Protein AF-A0A7Y0CT48-F1 (afdb_monomer_lite)

Foldseek 3Di:
DDDDDDDDDDDDDDDDDDPPDPCDPPPVVVVVVVVVVVVVVVVVVVVVVVVVVVVVVVVVVVPVWDCPADDDPPDPPVVRVCVTVVVVSVVLVVQVDDDPVQWDADDADPVRRDRIDGAFVCVVPVVQLVVQPPDCNNVGDGDDGRPD

pLDDT: mean 83.03, std 17.98, range [36.12, 98.0]

Structure (mmCIF, N/CA/C/O backbone):
data_AF-A0A7Y0CT48-F1
#
_entry.id   AF-A0A7Y0CT48-F1
#
loop_
_atom_site.group_PDB
_atom_site.id
_atom_site.type_symbol
_atom_site.label_atom_id
_atom_site.label_alt_id
_atom_site.label_comp_id
_atom_site.label_asym_id
_atom_site.label_entity_id
_atom_site.label_seq_id
_atom_site.pdbx_PDB_ins_code
_atom_site.Cartn_x
_atom_site.Cartn_y
_atom_site.Cartn_z
_atom_site.occupancy
_atom_site.B_iso_or_equiv
_atom_site.auth_seq_id
_atom_site.auth_comp_id
_atom_site.auth_asym_id
_atom_site.auth_atom_id
_atom_site.pdbx_PDB_model_num
ATOM 1 N N . MET A 1 1 ? 75.515 32.858 -112.759 1.00 38.34 1 MET A N 1
ATOM 2 C CA . MET A 1 1 ? 76.498 33.934 -112.553 1.00 38.34 1 MET A CA 1
ATOM 3 C C . MET A 1 1 ? 75.734 35.077 -111.913 1.00 38.34 1 MET A C 1
ATOM 5 O O . MET A 1 1 ? 74.844 35.578 -112.584 1.00 38.34 1 MET A O 1
ATOM 9 N N . SER A 1 2 ? 76.053 35.389 -110.652 1.00 43.19 2 SER A N 1
ATOM 10 C CA . SER A 1 2 ? 75.689 36.622 -109.927 1.00 43.19 2 SER A CA 1
ATOM 11 C C . SER A 1 2 ? 74.205 36.850 -109.581 1.00 43.19 2 SER A C 1
ATOM 13 O O . SER A 1 2 ? 73.342 36.655 -110.420 1.00 43.19 2 SER A O 1
ATOM 15 N N . ASP A 1 3 ? 73.787 37.275 -108.390 1.00 45.34 3 ASP A N 1
ATOM 16 C CA . ASP A 1 3 ? 74.464 37.582 -107.128 1.00 45.34 3 ASP A CA 1
ATOM 17 C C . ASP A 1 3 ? 73.428 37.552 -105.987 1.00 45.34 3 ASP A C 1
ATOM 19 O O . ASP A 1 3 ? 72.216 37.586 -106.202 1.00 45.34 3 ASP A O 1
ATOM 23 N N . ASN A 1 4 ? 73.959 37.439 -104.777 1.00 39.16 4 ASN A N 1
ATOM 24 C CA . ASN A 1 4 ? 73.312 37.262 -103.486 1.00 39.16 4 ASN A CA 1
ATOM 25 C C . ASN A 1 4 ? 73.139 38.616 -102.751 1.00 39.16 4 ASN A C 1
ATOM 27 O O . ASN A 1 4 ? 74.060 39.427 -102.816 1.00 39.16 4 ASN A O 1
ATOM 31 N N . GLU A 1 5 ? 72.053 38.756 -101.965 1.00 44.53 5 GLU A N 1
ATOM 32 C CA . GLU A 1 5 ? 71.863 39.663 -100.793 1.00 44.53 5 GLU A CA 1
ATOM 33 C C . GLU A 1 5 ? 71.829 41.206 -101.034 1.00 44.53 5 GLU A C 1
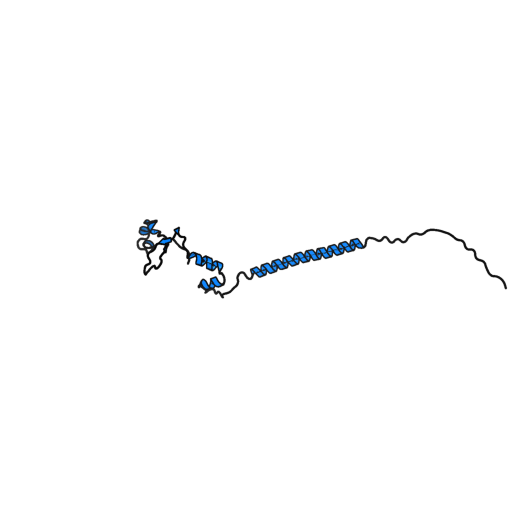ATOM 35 O O . GLU A 1 5 ? 72.249 41.655 -102.098 1.00 44.53 5 GLU A O 1
ATOM 40 N N . PRO A 1 6 ? 71.341 42.064 -100.090 1.00 50.94 6 PRO A N 1
ATOM 41 C CA . PRO A 1 6 ? 71.084 41.816 -98.662 1.00 50.94 6 PRO A CA 1
ATOM 42 C C . PRO A 1 6 ? 69.748 42.328 -98.080 1.00 50.94 6 PRO A C 1
ATOM 44 O O . PRO A 1 6 ? 69.001 43.105 -98.675 1.00 50.94 6 PRO A O 1
ATOM 47 N N . GLY A 1 7 ? 69.480 41.886 -96.847 1.00 36.12 7 GLY A N 1
ATOM 48 C CA . GLY A 1 7 ? 68.327 42.270 -96.039 1.00 36.12 7 GLY A CA 1
ATOM 49 C C . GLY A 1 7 ? 68.285 43.727 -95.562 1.00 36.12 7 GLY A C 1
ATOM 50 O O . GLY A 1 7 ? 69.221 44.512 -95.692 1.00 36.12 7 GLY A O 1
ATOM 51 N N . THR A 1 8 ? 67.165 44.087 -94.938 1.00 49.00 8 THR A N 1
ATOM 52 C CA . THR A 1 8 ? 67.057 45.271 -94.079 1.00 49.00 8 THR A CA 1
ATOM 53 C C . THR A 1 8 ? 66.105 44.953 -92.932 1.00 49.00 8 THR A C 1
ATOM 55 O O . THR A 1 8 ? 64.920 44.687 -93.120 1.00 49.00 8 THR A O 1
ATOM 58 N N . GLN A 1 9 ? 66.685 44.943 -91.737 1.00 41.12 9 GLN A N 1
ATOM 59 C CA . GLN A 1 9 ? 66.013 44.889 -90.449 1.00 41.12 9 GLN A CA 1
ATOM 60 C C . GLN A 1 9 ? 65.407 46.263 -90.139 1.00 41.12 9 GLN A C 1
ATOM 62 O O . GLN A 1 9 ? 66.033 47.289 -90.399 1.00 41.12 9 GLN A O 1
ATOM 67 N N . GLY A 1 10 ? 64.221 46.281 -89.535 1.00 40.56 10 GLY A N 1
ATOM 68 C CA . GLY A 1 10 ? 63.601 47.477 -88.969 1.00 40.56 10 GLY A CA 1
ATOM 69 C C . GLY A 1 10 ? 62.969 47.133 -87.626 1.00 40.56 10 GLY A C 1
ATOM 70 O O . GLY A 1 10 ? 61.956 46.442 -87.569 1.00 40.56 10 GLY A O 1
ATOM 71 N N . SER A 1 11 ? 63.621 47.570 -86.553 1.00 38.47 11 SER A N 1
ATOM 72 C CA . SER A 1 11 ? 63.288 47.292 -85.156 1.00 38.47 11 SER A CA 1
ATOM 73 C C . SER A 1 11 ? 62.235 48.240 -84.555 1.00 38.47 11 SER A C 1
ATOM 75 O O . SER A 1 11 ? 62.181 49.417 -84.905 1.00 38.47 11 SER A O 1
ATOM 77 N N . THR A 1 12 ? 61.587 47.737 -83.485 1.00 47.00 12 THR A N 1
ATOM 78 C CA . THR A 1 12 ? 61.076 48.421 -82.257 1.00 47.00 12 THR A CA 1
ATOM 79 C C . THR A 1 12 ? 59.783 49.266 -82.285 1.00 47.00 12 THR A C 1
ATOM 81 O O . THR A 1 12 ? 59.468 49.872 -83.299 1.00 47.00 12 THR A O 1
ATOM 84 N N . PRO A 1 13 ? 59.111 49.481 -81.123 1.00 50.84 13 PRO A N 1
ATOM 85 C CA . PRO A 1 13 ? 58.676 48.529 -80.076 1.00 50.84 13 PRO A CA 1
ATOM 86 C C . PRO A 1 13 ? 57.194 48.756 -79.658 1.00 50.84 13 PRO A C 1
ATOM 88 O O . PRO A 1 13 ? 56.615 49.794 -79.960 1.00 50.84 13 PRO A O 1
ATOM 91 N N . GLY A 1 14 ? 56.573 47.854 -78.880 1.00 40.84 14 GLY A N 1
ATOM 92 C CA . GLY A 1 14 ? 55.296 48.208 -78.232 1.00 40.84 14 GLY A CA 1
ATOM 93 C C . GLY A 1 14 ? 54.482 47.091 -77.576 1.00 40.84 14 GLY A C 1
ATOM 94 O O . GLY A 1 14 ? 53.627 46.493 -78.211 1.00 40.84 14 GLY A O 1
ATOM 95 N N . SER A 1 15 ? 54.687 46.932 -76.267 1.00 49.34 15 SER A N 1
ATOM 96 C CA . SER A 1 15 ? 53.611 46.850 -75.261 1.00 49.34 15 SER A CA 1
ATOM 97 C C . SER A 1 15 ? 52.698 45.611 -75.209 1.00 49.34 15 SER A C 1
ATOM 99 O O . SER A 1 15 ? 51.601 45.562 -75.753 1.00 49.34 15 SER A O 1
ATOM 101 N N . THR A 1 16 ? 53.141 44.651 -74.397 1.00 48.59 16 THR A N 1
ATOM 102 C CA . THR A 1 16 ? 52.386 43.996 -73.309 1.00 48.59 16 THR A CA 1
ATOM 103 C C . THR A 1 16 ? 50.951 44.477 -73.023 1.00 48.59 16 THR A C 1
ATOM 105 O O . THR A 1 16 ? 50.765 45.579 -72.522 1.00 48.59 16 THR A O 1
ATOM 108 N N . HIS A 1 17 ? 49.975 43.569 -73.133 1.00 54.12 17 HIS A N 1
ATOM 109 C CA . HIS A 1 17 ? 48.831 43.384 -72.212 1.00 54.12 17 HIS A CA 1
ATOM 110 C C . HIS A 1 17 ? 48.278 41.969 -72.487 1.00 54.12 17 HIS A C 1
ATOM 112 O O . HIS A 1 17 ? 47.769 41.687 -73.561 1.00 54.12 17 HIS A O 1
ATOM 118 N N . GLY A 1 18 ? 48.516 40.966 -71.645 1.00 47.25 18 GLY A N 1
ATOM 119 C CA . GLY A 1 18 ? 47.944 40.902 -70.304 1.00 47.25 18 GLY A CA 1
ATOM 120 C C . GLY A 1 18 ? 46.603 40.164 -70.358 1.00 47.25 18 GLY A C 1
ATOM 121 O O . GLY A 1 18 ? 45.570 40.737 -70.036 1.00 47.25 18 GLY A O 1
ATOM 122 N N . ALA A 1 19 ? 46.604 38.903 -70.803 1.00 54.66 19 ALA A N 1
ATOM 123 C CA . ALA A 1 19 ? 45.463 38.005 -70.653 1.00 54.66 19 ALA A CA 1
ATOM 124 C C . ALA A 1 19 ? 45.347 37.580 -69.178 1.00 54.66 19 ALA A C 1
ATOM 126 O O . ALA A 1 19 ? 45.645 36.443 -68.820 1.00 54.66 19 ALA A O 1
ATOM 127 N N . GLU A 1 20 ? 44.952 38.503 -68.300 1.00 53.03 20 GLU A N 1
ATOM 128 C CA . GLU A 1 20 ? 44.609 38.167 -66.922 1.00 53.03 20 GLU A CA 1
ATOM 129 C C . GLU A 1 20 ? 43.137 37.762 -66.870 1.00 53.03 20 GLU A C 1
ATOM 131 O O . GLU A 1 20 ? 42.208 38.567 -66.772 1.00 53.03 20 GLU A O 1
ATOM 136 N N . ALA A 1 21 ? 42.930 36.453 -66.998 1.00 54.28 21 ALA A N 1
ATOM 137 C CA . ALA A 1 21 ? 41.679 35.799 -66.685 1.00 54.28 21 ALA A CA 1
ATOM 138 C C . ALA A 1 21 ? 41.210 36.261 -65.302 1.00 54.28 21 ALA A C 1
ATOM 140 O O . ALA A 1 21 ? 41.873 36.030 -64.291 1.00 54.28 21 ALA A O 1
ATOM 141 N N . THR A 1 22 ? 40.043 36.900 -65.257 1.00 53.97 22 THR A N 1
ATOM 142 C CA . THR A 1 22 ? 39.373 37.246 -64.006 1.00 53.97 22 THR A CA 1
ATOM 143 C C . THR A 1 22 ? 39.160 35.968 -63.191 1.00 53.97 22 THR A C 1
ATOM 145 O O . THR A 1 22 ? 38.239 35.185 -63.436 1.00 53.97 22 THR A O 1
ATOM 148 N N . LEU A 1 23 ? 40.029 35.722 -62.205 1.00 53.28 23 LEU A N 1
ATOM 149 C CA . LEU A 1 23 ? 39.873 34.638 -61.241 1.00 53.28 23 LEU A CA 1
ATOM 150 C C . LEU A 1 23 ? 38.682 34.971 -60.337 1.00 53.28 23 LEU A C 1
ATOM 152 O O . LEU A 1 23 ? 38.818 35.431 -59.204 1.00 53.28 23 LEU A O 1
ATOM 156 N N . ARG A 1 24 ? 37.468 34.728 -60.844 1.00 60.91 24 ARG A N 1
ATOM 157 C CA . ARG A 1 24 ? 36.253 34.692 -60.029 1.00 60.91 24 ARG A CA 1
ATOM 158 C C . ARG A 1 24 ? 36.492 33.722 -58.865 1.00 60.91 24 ARG A C 1
ATOM 160 O O . ARG A 1 24 ? 37.003 32.620 -59.079 1.00 60.91 24 ARG A O 1
ATOM 167 N N . PRO A 1 25 ? 36.097 34.071 -57.629 1.00 51.47 25 PRO A N 1
ATOM 168 C CA . PRO A 1 25 ? 36.483 33.326 -56.440 1.00 51.47 25 PRO A CA 1
ATOM 169 C C . PRO A 1 25 ? 35.745 31.981 -56.374 1.00 51.47 25 PRO A C 1
ATOM 171 O O . PRO A 1 25 ? 34.711 31.835 -55.719 1.00 51.47 25 PRO A O 1
ATOM 174 N N . ARG A 1 26 ? 36.318 30.947 -57.000 1.00 57.81 26 ARG A N 1
ATOM 175 C CA . ARG A 1 26 ? 35.876 29.539 -56.938 1.00 57.81 26 ARG A CA 1
ATOM 176 C C . ARG A 1 26 ? 35.825 29.002 -55.494 1.00 57.81 26 ARG A C 1
ATOM 178 O O . ARG A 1 26 ? 35.141 28.020 -55.217 1.00 57.81 26 ARG A O 1
ATOM 185 N N . ARG A 1 27 ? 36.499 29.681 -54.556 1.00 60.16 27 ARG A N 1
ATOM 186 C CA . ARG A 1 27 ? 36.573 29.352 -53.124 1.00 60.16 27 ARG A CA 1
ATOM 187 C C . ARG A 1 27 ? 35.266 29.619 -52.356 1.00 60.16 27 ARG A C 1
ATOM 189 O O . ARG A 1 27 ? 34.937 28.839 -51.471 1.00 60.16 27 ARG A O 1
ATOM 196 N N . ARG A 1 28 ? 34.479 30.646 -52.724 1.00 61.91 28 ARG A N 1
ATOM 197 C CA . ARG A 1 28 ? 33.226 30.995 -52.01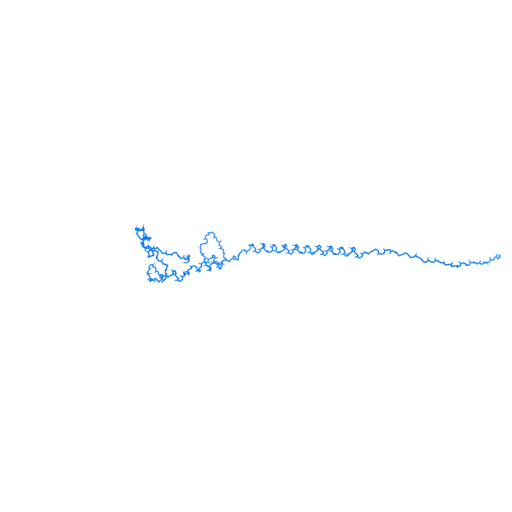2 1.00 61.91 28 ARG A CA 1
ATOM 198 C C . ARG A 1 28 ? 32.098 29.985 -52.252 1.00 61.91 28 ARG A C 1
ATOM 200 O O . ARG A 1 28 ? 31.414 29.602 -51.311 1.00 61.91 28 ARG A O 1
ATOM 207 N N . ARG A 1 29 ? 31.951 29.485 -53.486 1.00 65.44 29 ARG A N 1
ATOM 208 C CA . ARG A 1 29 ? 30.951 28.448 -53.819 1.00 65.44 29 ARG A CA 1
ATOM 209 C C . ARG A 1 29 ? 31.260 27.107 -53.149 1.00 65.44 29 ARG A C 1
ATOM 211 O O . ARG A 1 29 ? 30.349 26.447 -52.674 1.00 65.44 29 ARG A O 1
ATOM 218 N N . ARG A 1 30 ? 32.542 26.738 -53.045 1.00 75.94 30 ARG A N 1
ATOM 219 C CA . ARG A 1 30 ? 32.978 25.538 -52.309 1.00 75.94 30 ARG A CA 1
ATOM 220 C C . ARG A 1 30 ? 32.690 25.650 -50.809 1.00 75.94 30 ARG A C 1
ATOM 222 O O . ARG A 1 30 ? 32.227 24.682 -50.228 1.00 75.94 30 ARG A O 1
ATOM 229 N N . GLY A 1 31 ? 32.907 26.822 -50.206 1.00 81.50 31 GLY A N 1
ATOM 230 C CA . GLY A 1 31 ? 32.572 27.068 -48.798 1.00 81.50 31 GLY A CA 1
ATOM 231 C C . GLY A 1 31 ? 31.076 26.937 -48.499 1.00 81.50 31 GLY A C 1
ATOM 232 O O . GLY A 1 31 ? 30.710 26.310 -47.515 1.00 81.50 31 GLY A O 1
ATOM 233 N N . LEU A 1 32 ? 30.214 27.447 -49.385 1.00 86.19 32 LEU A N 1
ATOM 234 C CA . LEU A 1 32 ? 28.757 27.288 -49.277 1.00 86.19 32 LEU A CA 1
ATOM 235 C C . LEU A 1 32 ? 28.310 25.823 -49.395 1.00 86.19 32 LEU A C 1
ATOM 237 O O . LEU A 1 32 ? 27.462 25.384 -48.627 1.00 86.19 32 LEU A O 1
ATOM 241 N N . VAL A 1 33 ? 28.907 25.054 -50.312 1.00 89.81 33 VAL A N 1
ATOM 242 C CA . VAL A 1 33 ? 28.616 23.616 -50.455 1.00 89.81 33 VAL A CA 1
ATOM 243 C C . VAL A 1 33 ? 29.035 22.843 -49.202 1.00 89.81 33 VAL A C 1
ATOM 245 O O . VAL A 1 33 ? 28.258 22.041 -48.695 1.00 89.81 33 VAL A O 1
ATOM 248 N N . TRP A 1 34 ? 30.221 23.118 -48.655 1.00 92.19 34 TRP A N 1
ATOM 249 C CA . TRP A 1 34 ? 30.666 22.497 -47.404 1.00 92.19 34 TRP A CA 1
ATOM 250 C C . TRP A 1 34 ? 29.795 22.888 -46.208 1.00 92.19 34 TRP A C 1
ATOM 252 O O . TRP A 1 34 ? 29.438 22.020 -45.420 1.00 92.19 34 TRP A O 1
ATOM 262 N N . ALA A 1 35 ? 29.399 24.158 -46.096 1.00 90.94 35 ALA A N 1
ATOM 263 C CA . ALA A 1 35 ? 28.500 24.615 -45.039 1.00 90.94 35 ALA A CA 1
ATOM 264 C C . ALA A 1 35 ? 27.129 23.924 -45.110 1.00 90.94 35 ALA A C 1
ATOM 266 O O . ALA A 1 35 ? 26.601 23.514 -44.081 1.00 90.94 35 ALA A O 1
ATOM 267 N N . PHE A 1 36 ? 26.582 23.732 -46.314 1.00 93.50 36 PHE A N 1
ATOM 268 C CA . PHE A 1 36 ? 25.335 22.992 -46.511 1.00 93.50 36 PHE A CA 1
ATOM 269 C C . PHE A 1 36 ? 25.471 21.511 -46.130 1.00 93.50 36 PHE A C 1
ATOM 271 O O . PHE A 1 36 ? 24.616 20.989 -45.422 1.00 93.50 36 PHE A O 1
ATOM 278 N N . LEU A 1 37 ? 26.555 20.844 -46.542 1.00 95.19 37 LEU A N 1
ATOM 279 C CA . LEU A 1 37 ? 26.803 19.440 -46.194 1.00 95.19 37 LEU A CA 1
ATOM 280 C C . LEU A 1 37 ? 26.957 19.242 -44.683 1.00 95.19 37 LEU A C 1
ATOM 282 O O . LEU A 1 37 ? 26.336 18.347 -44.117 1.00 95.19 37 LEU A O 1
ATOM 286 N N . VAL A 1 38 ? 27.744 20.095 -44.024 1.00 95.56 38 VAL A N 1
ATOM 287 C CA . VAL A 1 38 ? 27.942 20.038 -42.568 1.00 95.56 38 VAL A CA 1
ATOM 288 C C . VAL A 1 38 ? 26.649 20.380 -41.829 1.00 95.56 38 VAL A C 1
ATOM 290 O O . VAL A 1 38 ? 26.293 19.686 -40.882 1.00 95.56 38 VAL A O 1
ATOM 293 N N . GLY A 1 39 ? 25.911 21.396 -42.281 1.00 95.75 39 GLY A N 1
ATOM 294 C CA . GLY A 1 39 ? 24.615 21.758 -41.707 1.00 95.75 39 GLY A CA 1
ATOM 295 C C . GLY A 1 39 ? 23.587 20.633 -41.834 1.00 95.75 39 GLY A C 1
ATOM 296 O O . GLY A 1 39 ? 22.948 20.273 -40.849 1.00 95.75 39 GLY A O 1
ATOM 297 N N . GLY A 1 40 ? 23.472 20.018 -43.014 1.00 96.44 40 GLY A N 1
ATOM 298 C CA . GLY A 1 40 ? 22.588 18.873 -43.242 1.00 96.44 40 GLY A CA 1
ATOM 299 C C . GLY A 1 40 ? 22.976 17.650 -42.409 1.00 96.44 40 GLY A C 1
ATOM 300 O O . GLY A 1 40 ? 22.107 17.010 -41.814 1.00 96.44 40 GLY A O 1
ATOM 301 N N . ALA A 1 41 ? 24.275 17.358 -42.299 1.00 96.31 41 ALA A N 1
ATOM 302 C CA . ALA A 1 41 ? 24.778 16.292 -41.437 1.00 96.31 41 ALA A CA 1
ATOM 303 C C . ALA A 1 41 ? 24.450 16.554 -39.959 1.00 96.31 41 ALA A C 1
ATOM 305 O O . ALA A 1 41 ? 23.997 15.645 -39.269 1.00 96.31 41 ALA A O 1
ATOM 306 N N . LEU A 1 42 ? 24.602 17.797 -39.488 1.00 97.62 42 LEU A N 1
ATOM 307 C CA . LEU A 1 42 ? 24.285 18.181 -38.112 1.00 97.62 42 LEU A CA 1
ATOM 308 C C . LEU A 1 42 ? 22.785 18.051 -37.817 1.00 97.62 42 LEU A C 1
ATOM 310 O O . LEU A 1 42 ? 22.414 17.476 -36.799 1.00 97.62 42 LEU A O 1
ATOM 314 N N . VAL A 1 43 ? 21.920 18.528 -38.717 1.00 97.50 43 VAL A N 1
ATOM 315 C CA . VAL A 1 43 ? 20.460 18.389 -38.572 1.00 97.50 43 VAL A CA 1
ATOM 316 C C . VAL A 1 43 ? 20.057 16.915 -38.544 1.00 97.50 43 VAL A C 1
ATOM 318 O O . VAL A 1 43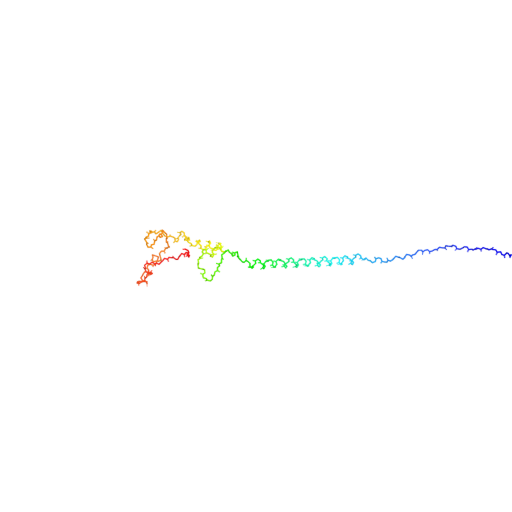 ? 19.308 16.499 -37.665 1.00 97.50 43 VAL A O 1
ATOM 321 N N . THR A 1 44 ? 20.596 16.106 -39.458 1.00 97.06 44 THR A N 1
ATOM 322 C CA . THR A 1 44 ? 20.318 14.661 -39.502 1.00 97.06 44 THR A CA 1
ATOM 323 C C . THR A 1 44 ? 20.796 13.970 -38.226 1.00 97.06 44 THR A C 1
ATOM 325 O O . THR A 1 44 ? 20.078 13.139 -37.679 1.00 97.06 44 THR A O 1
ATOM 328 N N . PHE A 1 45 ? 21.970 14.348 -37.715 1.00 97.69 45 PHE A N 1
ATOM 329 C CA . PHE A 1 45 ? 22.502 13.833 -36.458 1.00 97.69 45 PHE A CA 1
ATOM 330 C C . PHE A 1 45 ? 21.586 14.168 -35.274 1.00 97.69 45 PHE A C 1
ATOM 332 O O . PHE A 1 45 ? 21.245 13.273 -34.509 1.00 97.69 45 PHE A O 1
ATOM 339 N N . VAL A 1 46 ? 21.123 15.417 -35.158 1.00 97.94 46 VAL A N 1
ATOM 340 C CA . VAL A 1 46 ? 20.189 15.839 -34.097 1.00 97.94 46 VAL A CA 1
ATOM 341 C C . VAL A 1 46 ? 18.860 15.081 -34.177 1.00 97.94 46 VAL A C 1
ATOM 343 O O . VAL A 1 46 ? 18.331 14.643 -33.158 1.00 97.94 46 VAL A O 1
ATOM 346 N N . ILE A 1 47 ? 18.319 14.885 -35.381 1.00 98.00 47 ILE A N 1
ATOM 347 C CA . ILE A 1 47 ? 17.078 14.120 -35.565 1.00 98.00 47 ILE A CA 1
ATOM 348 C C . ILE A 1 47 ? 17.291 12.647 -35.194 1.00 98.00 47 ILE A C 1
ATOM 350 O O . ILE A 1 47 ? 16.449 12.054 -34.520 1.00 98.00 47 ILE A O 1
ATOM 354 N N . ALA A 1 48 ? 18.415 12.053 -35.599 1.00 97.56 48 ALA A N 1
ATOM 355 C CA . ALA A 1 48 ? 18.731 10.664 -35.295 1.00 97.56 48 ALA A CA 1
ATOM 356 C C . ALA A 1 48 ? 18.907 10.431 -33.786 1.00 97.56 48 ALA A C 1
ATOM 358 O O . ALA A 1 48 ? 18.353 9.468 -33.258 1.00 97.56 48 ALA A O 1
ATOM 359 N N . THR A 1 49 ? 19.616 11.316 -33.075 1.00 97.50 49 THR A N 1
ATOM 360 C CA . THR A 1 49 ? 19.791 11.191 -31.617 1.00 97.50 49 THR A CA 1
ATOM 361 C C . THR A 1 49 ? 18.469 11.347 -30.874 1.00 97.50 49 THR A C 1
ATOM 363 O O . THR A 1 49 ? 18.194 10.575 -29.954 1.00 97.50 49 THR A O 1
ATOM 366 N N . LEU A 1 50 ? 17.607 12.270 -31.309 1.00 97.50 50 LEU A N 1
ATOM 367 C CA . LEU A 1 50 ? 16.258 12.405 -30.764 1.00 97.50 50 LEU A CA 1
ATOM 368 C C . LEU A 1 50 ? 15.424 11.138 -30.998 1.00 97.50 50 LEU A C 1
ATOM 370 O O . LEU A 1 50 ? 14.769 10.656 -30.075 1.00 97.50 50 LEU A O 1
ATOM 374 N N . LEU A 1 51 ? 15.465 10.568 -32.205 1.00 97.50 51 LEU A N 1
ATOM 375 C CA . LEU A 1 51 ? 14.735 9.340 -32.517 1.00 97.50 51 LEU A CA 1
ATOM 376 C C . LEU A 1 51 ? 15.205 8.170 -31.644 1.00 97.50 51 LEU A C 1
ATOM 378 O O . LEU A 1 51 ? 14.370 7.456 -31.093 1.00 97.50 51 LEU A O 1
ATOM 382 N N . VAL A 1 52 ? 16.521 7.999 -31.482 1.00 96.81 52 VAL A N 1
ATOM 383 C CA . VAL A 1 52 ? 17.095 6.971 -30.600 1.00 96.81 52 VAL A CA 1
ATOM 384 C C . VAL A 1 52 ? 16.622 7.172 -29.161 1.00 96.81 52 VAL A C 1
ATOM 386 O O . VAL A 1 52 ? 16.179 6.212 -28.539 1.00 96.81 52 VAL A O 1
ATOM 389 N N . SER A 1 53 ? 16.626 8.411 -28.659 1.00 96.31 53 SER A N 1
ATOM 390 C CA . SER A 1 53 ? 16.125 8.727 -27.317 1.00 96.31 53 SER A CA 1
ATOM 391 C C . SER A 1 53 ? 14.652 8.339 -27.140 1.00 96.31 53 SER A C 1
ATOM 393 O O . SER A 1 53 ? 14.300 7.692 -26.154 1.00 96.31 53 SER A O 1
ATOM 395 N N . ILE A 1 54 ? 13.794 8.659 -28.114 1.00 94.69 54 ILE A N 1
ATOM 396 C CA . ILE A 1 54 ? 12.365 8.312 -28.074 1.00 94.69 54 ILE A CA 1
ATOM 397 C C . ILE A 1 54 ? 12.164 6.794 -28.115 1.00 94.69 54 ILE A C 1
ATOM 399 O O . ILE A 1 54 ? 11.349 6.260 -27.363 1.00 94.69 54 ILE A O 1
ATOM 403 N N . VAL A 1 55 ? 12.881 6.092 -28.996 1.00 95.38 55 VAL A N 1
ATOM 404 C CA . VAL A 1 55 ? 12.777 4.632 -29.121 1.00 95.38 55 VAL A CA 1
ATOM 405 C C . VAL A 1 55 ? 13.252 3.947 -27.845 1.00 95.38 55 VAL A C 1
ATOM 407 O O . VAL A 1 55 ? 12.573 3.038 -27.374 1.00 95.38 55 VAL A O 1
ATOM 410 N N . GLN A 1 56 ? 14.361 4.403 -27.258 1.00 91.75 56 GLN A N 1
ATOM 411 C CA . GLN A 1 56 ? 14.869 3.879 -25.995 1.00 91.75 56 GLN A CA 1
ATOM 412 C C . GLN A 1 56 ? 13.867 4.106 -24.859 1.00 91.75 56 GLN A C 1
ATOM 414 O O . GLN A 1 56 ? 13.516 3.153 -24.173 1.00 91.75 56 GLN A O 1
ATOM 419 N N . ARG A 1 57 ? 13.325 5.323 -24.718 1.00 88.44 57 ARG A N 1
ATOM 420 C CA . ARG A 1 57 ? 12.313 5.627 -23.695 1.00 88.44 57 ARG A CA 1
ATOM 421 C C . ARG A 1 57 ? 11.064 4.758 -23.850 1.00 88.44 57 ARG A C 1
ATOM 423 O O . ARG A 1 57 ? 10.584 4.187 -22.882 1.00 88.44 57 ARG A O 1
ATOM 430 N N . LYS A 1 58 ? 10.585 4.572 -25.085 1.00 87.06 58 LYS A N 1
ATOM 431 C CA . LYS A 1 58 ? 9.470 3.656 -25.375 1.00 87.06 58 LYS A CA 1
ATOM 432 C C . LYS A 1 58 ? 9.803 2.190 -25.101 1.00 87.06 58 LYS A C 1
ATOM 434 O O . LYS A 1 58 ? 8.887 1.408 -24.868 1.00 87.06 58 LYS A O 1
ATOM 439 N N . ALA A 1 59 ? 11.067 1.788 -25.211 1.00 84.88 59 ALA A N 1
ATOM 440 C CA . ALA A 1 59 ? 11.498 0.434 -24.887 1.00 84.88 59 ALA A CA 1
ATOM 441 C C . ALA A 1 59 ? 11.569 0.223 -23.367 1.00 84.88 59 ALA A C 1
ATOM 443 O O . ALA A 1 59 ? 11.104 -0.809 -22.895 1.00 84.88 59 ALA A O 1
ATOM 444 N N . GLU A 1 60 ? 12.064 1.213 -22.620 1.00 79.38 60 GLU A N 1
ATOM 445 C CA . GLU A 1 60 ? 12.044 1.241 -21.151 1.00 79.38 60 GLU A CA 1
ATOM 446 C C . GLU A 1 60 ? 10.602 1.159 -20.617 1.00 79.38 60 GLU A C 1
ATOM 448 O O . GLU A 1 60 ? 10.315 0.331 -19.754 1.00 79.38 60 GLU A O 1
ATOM 453 N N . ASP A 1 61 ? 9.664 1.909 -21.210 1.00 76.25 61 ASP A N 1
ATOM 454 C CA . ASP A 1 61 ? 8.243 1.882 -20.825 1.00 76.25 61 ASP A CA 1
ATOM 455 C C . ASP A 1 61 ? 7.589 0.496 -20.989 1.00 76.25 61 ASP A C 1
ATOM 457 O O . ASP A 1 61 ? 6.635 0.165 -20.283 1.00 76.25 61 ASP A O 1
ATOM 461 N N . ARG A 1 62 ? 8.087 -0.341 -21.912 1.00 72.50 62 ARG A N 1
ATOM 462 C CA . ARG A 1 62 ? 7.550 -1.698 -22.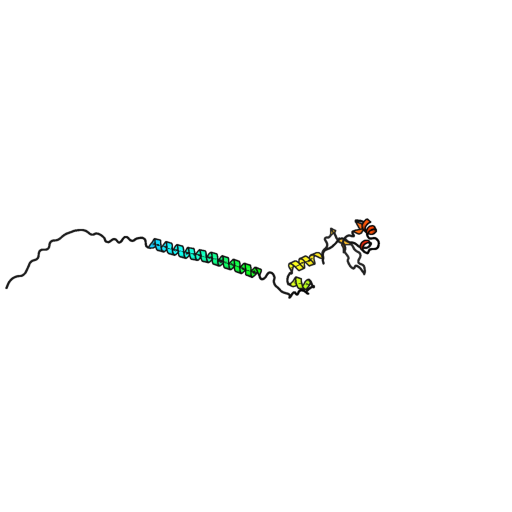128 1.00 72.50 62 ARG A CA 1
ATOM 463 C C . ARG A 1 62 ? 7.907 -2.669 -21.005 1.00 72.50 62 ARG A C 1
ATOM 465 O O . ARG A 1 62 ? 7.222 -3.679 -20.867 1.00 72.50 62 ARG A O 1
ATOM 472 N N . SER A 1 63 ? 8.944 -2.390 -20.217 1.00 65.31 63 SER A N 1
ATOM 473 C CA . SER A 1 63 ? 9.301 -3.171 -19.030 1.00 65.31 63 SER A CA 1
ATOM 474 C C . SER A 1 63 ? 8.966 -2.375 -17.772 1.00 65.31 63 SER A C 1
ATOM 476 O O . SER A 1 63 ? 9.850 -1.857 -17.098 1.00 65.31 63 SER A O 1
ATOM 478 N N . THR A 1 64 ? 7.675 -2.254 -17.462 1.00 64.00 64 THR A N 1
ATOM 479 C CA . THR A 1 64 ? 7.197 -1.462 -16.315 1.00 64.00 64 THR A CA 1
ATOM 480 C C . THR A 1 64 ? 7.677 -2.021 -14.968 1.00 64.00 64 THR A C 1
ATOM 482 O O . THR A 1 64 ? 7.808 -1.273 -14.006 1.00 64.00 64 THR A O 1
ATOM 485 N N . PHE A 1 65 ? 7.967 -3.323 -14.890 1.00 68.69 65 PHE A N 1
ATOM 486 C CA . PHE A 1 65 ? 8.546 -3.972 -13.714 1.00 68.69 65 PHE A CA 1
ATOM 487 C C . PHE A 1 65 ? 9.296 -5.250 -14.111 1.00 68.69 65 PHE A C 1
ATOM 489 O O . PHE A 1 65 ? 9.040 -5.847 -15.162 1.00 68.69 65 PHE A O 1
ATOM 496 N N . VAL A 1 66 ? 10.225 -5.689 -13.260 1.00 69.50 66 VAL A N 1
ATOM 497 C CA . VAL A 1 66 ? 10.894 -6.984 -13.425 1.00 69.50 66 VAL A CA 1
ATOM 498 C C . VAL A 1 66 ? 9.932 -8.073 -12.958 1.00 69.50 66 VAL A C 1
ATOM 500 O O . VAL A 1 66 ? 9.617 -8.174 -11.775 1.00 69.50 66 VAL A O 1
ATOM 503 N N . LYS A 1 67 ? 9.445 -8.895 -13.889 1.00 76.25 67 LYS A N 1
ATOM 504 C CA . LYS A 1 67 ? 8.592 -10.044 -13.568 1.00 76.25 67 LYS A CA 1
ATOM 505 C C . LYS A 1 67 ? 9.457 -11.186 -13.018 1.00 76.25 67 LYS A C 1
ATOM 507 O O . LYS A 1 67 ? 10.108 -11.890 -13.784 1.00 76.25 67 LYS A O 1
ATOM 512 N N . VAL A 1 68 ? 9.469 -11.349 -11.696 1.00 80.44 68 VAL A N 1
ATOM 513 C CA . VAL A 1 68 ? 10.199 -12.403 -10.964 1.00 80.44 68 VAL A CA 1
ATOM 514 C C . VAL A 1 68 ? 9.315 -13.631 -10.714 1.00 80.44 68 VAL A C 1
ATOM 516 O O . VAL A 1 68 ? 9.783 -14.763 -10.784 1.00 80.44 68 VAL A O 1
ATOM 519 N N . ALA A 1 69 ? 8.031 -13.417 -10.432 1.00 83.38 69 ALA A N 1
ATOM 520 C CA . ALA A 1 69 ? 7.022 -14.440 -10.198 1.00 83.38 69 ALA A CA 1
ATOM 521 C C . ALA A 1 69 ? 5.923 -14.388 -11.269 1.00 83.38 69 ALA A C 1
ATOM 523 O O . ALA A 1 69 ? 5.498 -13.311 -11.703 1.00 83.38 69 ALA A O 1
ATOM 524 N N . ASP A 1 70 ? 5.434 -15.561 -11.672 1.00 84.88 70 ASP A N 1
ATOM 525 C CA . ASP A 1 70 ? 4.258 -15.673 -12.528 1.00 84.88 70 ASP A CA 1
ATOM 526 C C . ASP A 1 70 ? 2.987 -15.393 -11.722 1.00 84.88 70 ASP A C 1
ATOM 528 O O . ASP A 1 70 ? 2.669 -16.081 -10.752 1.00 84.88 70 ASP A O 1
ATOM 532 N N . LEU A 1 71 ? 2.270 -14.350 -12.136 1.00 87.69 71 LEU A N 1
ATOM 533 C CA . LEU A 1 71 ? 0.976 -13.971 -11.585 1.00 87.69 71 LEU A CA 1
ATOM 534 C C . LEU A 1 71 ? -0.123 -14.411 -12.549 1.00 87.69 71 LEU A C 1
ATOM 536 O O . LEU A 1 71 ? 0.030 -14.319 -13.768 1.00 87.69 71 LEU A O 1
ATOM 540 N N . SER A 1 72 ? -1.222 -14.889 -11.979 1.00 89.81 72 SER A N 1
ATOM 541 C CA . SER A 1 72 ? -2.436 -15.290 -12.684 1.00 89.81 72 SER A CA 1
ATOM 542 C C . SER A 1 72 ? -3.638 -14.594 -12.053 1.00 89.81 72 SER A C 1
ATOM 544 O O . SER A 1 72 ? -3.548 -14.116 -10.921 1.00 89.81 72 SER A O 1
ATOM 546 N N . GLU A 1 73 ? -4.782 -14.619 -12.733 1.00 91.06 73 GLU A N 1
ATOM 547 C CA . GLU A 1 73 ? -6.057 -14.095 -12.212 1.00 91.06 73 GLU A CA 1
ATOM 548 C C . GLU A 1 73 ? -6.523 -14.787 -10.914 1.00 91.06 73 GLU A C 1
ATOM 550 O O . GLU A 1 73 ? -7.432 -14.318 -10.238 1.00 91.06 73 GLU A O 1
ATOM 555 N N . THR A 1 74 ? -5.90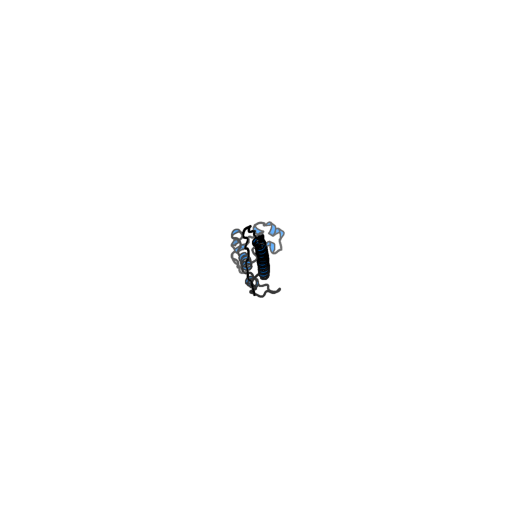6 -15.913 -10.549 1.00 94.06 74 THR A N 1
ATOM 556 C CA . THR A 1 74 ? -6.225 -16.692 -9.344 1.00 94.06 74 THR A CA 1
ATOM 557 C C . THR A 1 74 ? -5.150 -16.600 -8.259 1.00 94.06 74 THR A C 1
ATOM 559 O O . THR A 1 74 ? -5.189 -17.346 -7.282 1.00 94.06 74 THR A O 1
ATOM 562 N N . THR A 1 75 ? -4.151 -15.729 -8.415 1.00 92.50 75 THR A N 1
ATOM 563 C CA . THR A 1 75 ? -3.099 -15.555 -7.407 1.00 92.50 75 THR A CA 1
ATOM 564 C C . THR A 1 75 ? -3.588 -14.609 -6.310 1.00 92.50 75 THR A C 1
ATOM 566 O O . THR A 1 75 ? -3.552 -13.396 -6.480 1.00 92.50 75 THR A O 1
ATOM 569 N N . PHE A 1 76 ? -4.009 -15.148 -5.164 1.00 92.56 76 PHE A N 1
ATOM 570 C CA . PHE A 1 76 ? -4.473 -14.337 -4.022 1.00 92.56 76 PHE A CA 1
ATOM 571 C C . PHE A 1 76 ? -3.378 -14.015 -3.006 1.00 92.56 76 PHE A C 1
ATOM 573 O O . PHE A 1 76 ? -3.492 -13.047 -2.265 1.00 92.56 76 PHE A O 1
ATOM 580 N N . GLU A 1 77 ? -2.326 -14.831 -2.968 1.00 93.00 77 GLU A N 1
ATOM 581 C CA . GLU A 1 77 ? -1.287 -14.767 -1.945 1.00 93.00 77 GLU A CA 1
ATOM 582 C C . GLU A 1 77 ? -0.420 -13.499 -2.109 1.00 93.00 77 GLU A C 1
ATOM 584 O O . GLU A 1 77 ? 0.369 -13.428 -3.062 1.00 93.00 77 GLU A O 1
ATOM 589 N N . PRO A 1 78 ? -0.506 -12.500 -1.203 1.00 92.75 78 PRO A N 1
ATOM 590 C CA . PRO A 1 78 ? 0.144 -11.198 -1.396 1.00 92.75 78 PRO A CA 1
ATOM 591 C C . PRO A 1 78 ? 1.670 -11.292 -1.452 1.00 92.75 78 PRO A C 1
ATOM 593 O O . PRO A 1 78 ? 2.324 -10.520 -2.153 1.00 92.75 78 PRO A O 1
ATOM 596 N N . SER A 1 79 ? 2.249 -12.283 -0.770 1.00 92.19 79 SER A N 1
ATOM 597 C CA . SER A 1 79 ? 3.691 -12.534 -0.785 1.00 92.19 79 SER A CA 1
ATOM 598 C C . SER A 1 79 ? 4.219 -12.925 -2.173 1.00 92.19 79 SER A C 1
ATOM 600 O O . SER A 1 79 ? 5.380 -12.654 -2.483 1.00 92.19 79 SER A O 1
ATOM 602 N N . VAL A 1 80 ? 3.379 -13.508 -3.041 1.00 93.38 80 VAL A N 1
ATOM 603 C CA . VAL A 1 80 ? 3.729 -13.817 -4.439 1.00 93.38 80 VAL A CA 1
ATOM 604 C C . VAL A 1 80 ? 3.746 -12.543 -5.283 1.00 93.38 80 VAL A C 1
ATOM 606 O O . VAL A 1 80 ? 4.674 -12.348 -6.067 1.00 93.38 80 VAL A O 1
ATOM 609 N N . TRP A 1 81 ? 2.781 -11.643 -5.072 1.00 92.75 81 TRP A N 1
ATOM 610 C CA . TRP A 1 81 ? 2.754 -10.319 -5.706 1.00 92.75 81 TRP A CA 1
ATOM 611 C C . TRP A 1 81 ? 3.959 -9.472 -5.292 1.00 92.75 81 TRP A C 1
ATOM 613 O O . TRP A 1 81 ? 4.613 -8.870 -6.144 1.00 92.75 81 TRP A O 1
ATOM 623 N N . GLY A 1 82 ? 4.324 -9.506 -4.009 1.00 92.50 82 GLY A N 1
ATOM 624 C CA . GLY A 1 82 ? 5.461 -8.758 -3.472 1.00 92.50 82 GLY A CA 1
ATOM 625 C C . GLY A 1 82 ? 6.829 -9.150 -4.029 1.00 92.50 82 GLY A C 1
ATOM 626 O O . GLY A 1 82 ? 7.775 -8.379 -3.900 1.00 92.50 82 GLY A O 1
ATOM 627 N N . ARG A 1 83 ? 6.955 -10.301 -4.705 1.00 91.38 83 ARG A N 1
ATOM 628 C CA . ARG A 1 83 ? 8.182 -10.655 -5.444 1.00 91.38 83 ARG A CA 1
ATOM 629 C C . ARG A 1 83 ? 8.389 -9.780 -6.682 1.00 91.38 83 ARG A C 1
ATOM 631 O O . ARG A 1 83 ? 9.530 -9.529 -7.049 1.00 91.38 83 ARG A O 1
ATOM 638 N N . ASN A 1 84 ? 7.299 -9.334 -7.311 1.00 91.00 84 ASN A N 1
ATOM 639 C CA . ASN A 1 84 ? 7.324 -8.442 -8.475 1.00 91.00 84 ASN A CA 1
ATOM 640 C C . ASN A 1 84 ? 7.266 -6.964 -8.075 1.00 91.00 84 ASN A C 1
ATOM 642 O O . ASN A 1 84 ? 7.786 -6.122 -8.803 1.00 91.00 84 ASN A O 1
ATOM 646 N N . PHE A 1 85 ? 6.659 -6.668 -6.920 1.00 91.69 85 PHE A N 1
ATOM 647 C CA . PHE A 1 85 ? 6.410 -5.312 -6.420 1.00 91.69 85 PHE A CA 1
ATOM 648 C C . PHE A 1 85 ? 6.886 -5.150 -4.962 1.00 91.69 85 PHE A C 1
ATOM 650 O O . PHE A 1 85 ? 6.058 -5.068 -4.047 1.00 91.69 85 PHE A O 1
ATOM 657 N N . PRO A 1 86 ? 8.211 -5.184 -4.697 1.00 91.62 86 PRO A N 1
ATOM 658 C CA . PRO A 1 86 ? 8.715 -5.153 -3.325 1.00 91.62 86 PRO A CA 1
ATOM 659 C C . PRO A 1 86 ? 8.343 -3.880 -2.543 1.00 91.62 86 PRO A C 1
ATOM 661 O O . PRO A 1 86 ? 7.848 -4.031 -1.425 1.00 91.62 86 PRO A O 1
ATOM 664 N N . PRO A 1 87 ? 8.499 -2.651 -3.085 1.00 93.12 87 PRO A N 1
ATOM 665 C CA . PRO A 1 87 ? 8.147 -1.429 -2.354 1.00 93.12 87 PRO A CA 1
ATOM 666 C C . PRO A 1 87 ? 6.663 -1.351 -1.980 1.00 93.12 87 PRO A C 1
ATOM 668 O O . PRO A 1 87 ? 6.311 -0.953 -0.871 1.00 93.12 87 PRO A O 1
ATOM 671 N N . GLU A 1 88 ? 5.777 -1.764 -2.883 1.00 92.81 88 GLU A N 1
ATOM 672 C CA . GLU A 1 88 ? 4.332 -1.782 -2.662 1.00 92.81 88 GLU A CA 1
ATOM 673 C C . GLU A 1 88 ? 3.953 -2.812 -1.598 1.00 92.81 88 GLU A C 1
ATOM 675 O O . GLU A 1 88 ? 3.137 -2.534 -0.719 1.00 92.81 88 GLU A O 1
ATOM 680 N N . TYR A 1 89 ? 4.576 -3.992 -1.639 1.00 94.69 89 TYR A N 1
ATOM 681 C CA . TYR A 1 89 ? 4.371 -5.029 -0.635 1.00 94.69 89 TYR A CA 1
ATOM 682 C C . TYR A 1 89 ? 4.883 -4.612 0.744 1.00 94.69 89 TYR A C 1
ATOM 684 O O . TYR A 1 89 ? 4.248 -4.907 1.755 1.00 94.69 89 TYR A O 1
ATOM 692 N N . GLU A 1 90 ? 6.010 -3.905 0.810 1.00 94.69 90 GLU A N 1
ATOM 693 C CA . GLU A 1 90 ? 6.511 -3.319 2.053 1.00 94.69 90 GLU A CA 1
ATOM 694 C C . GLU A 1 90 ? 5.562 -2.257 2.605 1.00 94.69 90 GLU A C 1
ATOM 696 O O . GLU A 1 90 ? 5.217 -2.323 3.785 1.00 94.69 90 GLU A O 1
ATOM 701 N N . GLY A 1 91 ? 5.069 -1.344 1.764 1.00 94.50 91 GLY A N 1
ATOM 702 C CA . GLY A 1 91 ? 4.077 -0.344 2.167 1.00 94.50 91 GLY A CA 1
ATOM 703 C C . GLY A 1 91 ? 2.764 -0.968 2.647 1.00 94.50 91 GLY A C 1
ATOM 704 O O . GLY A 1 91 ? 2.206 -0.541 3.655 1.00 94.50 91 GLY A O 1
ATOM 705 N N . TRP A 1 92 ? 2.291 -2.022 1.977 1.00 94.31 92 TRP A N 1
ATOM 706 C CA . TRP A 1 92 ? 1.102 -2.762 2.399 1.00 94.31 92 TRP A CA 1
ATOM 707 C C . TRP A 1 92 ? 1.304 -3.455 3.752 1.00 94.31 92 TRP A C 1
ATOM 709 O O . TRP A 1 92 ? 0.484 -3.276 4.653 1.00 94.31 92 TRP A O 1
ATOM 719 N N . LYS A 1 93 ? 2.416 -4.178 3.939 1.00 94.75 93 LYS A N 1
ATOM 720 C CA . LYS A 1 93 ? 2.756 -4.801 5.230 1.00 94.75 93 LYS A CA 1
ATOM 721 C C . LYS A 1 93 ? 2.913 -3.776 6.349 1.00 94.75 93 LYS A C 1
ATOM 723 O O . LYS A 1 93 ? 2.535 -4.050 7.479 1.00 94.75 93 LYS A O 1
ATOM 728 N N . ALA A 1 94 ? 3.439 -2.588 6.053 1.00 93.69 94 ALA A N 1
ATOM 729 C CA . ALA A 1 94 ? 3.596 -1.534 7.052 1.00 93.69 94 ALA A CA 1
ATOM 730 C C . ALA A 1 94 ? 2.255 -1.096 7.674 1.00 93.69 94 ALA A C 1
ATOM 732 O O . ALA A 1 94 ? 2.252 -0.574 8.785 1.00 93.69 94 ALA A O 1
ATOM 733 N N . THR A 1 95 ? 1.119 -1.366 7.014 1.00 92.19 95 THR A N 1
ATOM 734 C CA . THR A 1 95 ? -0.219 -1.086 7.563 1.00 92.19 95 THR A CA 1
ATOM 735 C C . THR A 1 95 ? -0.577 -1.942 8.786 1.00 92.19 95 THR A C 1
ATOM 737 O O . THR A 1 95 ? -1.529 -1.606 9.485 1.00 92.19 95 THR A O 1
ATOM 740 N N . GLU A 1 96 ? 0.206 -2.985 9.090 1.00 90.31 96 GLU A N 1
ATOM 741 C CA . GLU A 1 96 ? 0.109 -3.759 10.337 1.00 90.31 96 GLU A CA 1
ATOM 742 C C . GLU A 1 96 ? 0.287 -2.880 11.577 1.00 90.31 96 GLU A C 1
ATOM 744 O O . GLU A 1 96 ? -0.319 -3.100 12.630 1.00 90.31 96 GLU A O 1
ATOM 749 N N . GLN A 1 97 ? 1.139 -1.865 11.454 1.00 88.44 97 GLN A N 1
ATOM 750 C CA . GLN A 1 97 ? 1.491 -0.993 12.555 1.00 88.44 97 GLN A CA 1
ATOM 751 C C . GLN A 1 97 ? 0.398 0.059 12.735 1.00 88.44 97 GLN A C 1
ATOM 753 O O . GLN A 1 97 ? 0.198 0.940 11.902 1.00 88.44 97 GLN A O 1
ATOM 758 N N . MET A 1 98 ? -0.312 -0.025 13.858 1.00 89.62 98 MET A N 1
ATOM 759 C CA . MET A 1 98 ? -1.218 1.036 14.288 1.00 89.62 98 MET A CA 1
ATOM 760 C C . MET A 1 98 ? -0.414 2.199 14.872 1.00 89.62 98 MET A C 1
ATOM 762 O O . MET A 1 98 ? 0.552 1.987 15.60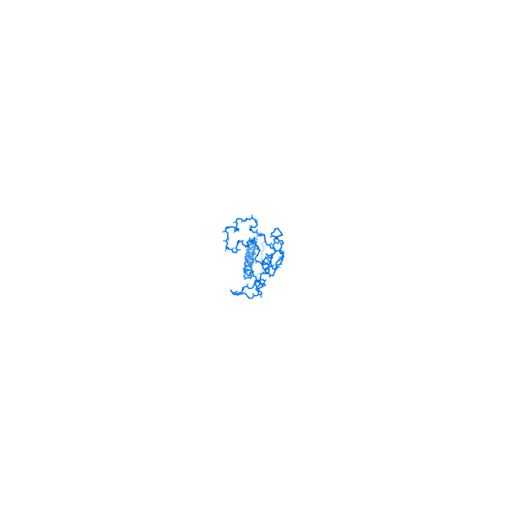4 1.00 89.62 98 MET A O 1
ATOM 766 N N . GLU A 1 99 ? -0.845 3.431 14.623 1.00 89.44 99 GLU A N 1
ATOM 767 C CA . GLU A 1 99 ? -0.262 4.605 15.275 1.00 89.44 99 GLU A CA 1
ATOM 768 C C . GLU A 1 99 ? -0.401 4.496 16.805 1.00 89.44 99 GLU A C 1
ATOM 770 O O . GLU A 1 99 ? -1.467 4.100 17.284 1.00 89.44 99 GLU A O 1
ATOM 775 N N . PRO A 1 100 ? 0.611 4.872 17.612 1.00 89.69 100 PRO A N 1
ATOM 776 C CA . PRO A 1 100 ? 0.576 4.690 19.069 1.00 89.69 100 PRO A CA 1
ATOM 777 C C . PRO A 1 100 ? -0.650 5.297 19.764 1.00 89.69 100 PRO A C 1
ATOM 779 O O . PRO A 1 100 ? -1.133 4.756 20.752 1.00 89.69 100 PRO A O 1
ATOM 782 N N . ARG A 1 101 ? -1.183 6.404 19.235 1.00 89.25 101 ARG A N 1
ATOM 783 C CA . ARG A 1 101 ? -2.398 7.065 19.747 1.00 89.25 101 ARG A CA 1
ATOM 784 C C . ARG A 1 101 ? -3.678 6.239 19.555 1.00 89.25 101 ARG A C 1
ATOM 786 O O . ARG A 1 101 ? -4.653 6.444 20.272 1.00 89.25 101 ARG A O 1
ATOM 793 N N . ASP A 1 102 ? -3.682 5.349 18.568 1.00 88.88 102 ASP A N 1
ATOM 794 C CA . ASP A 1 102 ? -4.834 4.536 18.176 1.00 88.88 102 ASP A CA 1
ATOM 795 C C . ASP A 1 102 ? -4.776 3.141 18.831 1.00 88.88 102 ASP A C 1
ATOM 797 O O . ASP A 1 102 ? -5.729 2.367 18.731 1.00 88.88 102 ASP A O 1
ATOM 801 N N . GLN A 1 103 ? -3.686 2.843 19.552 1.00 92.31 103 GLN A N 1
ATOM 802 C CA . GLN A 1 103 ? -3.477 1.605 20.295 1.00 92.31 103 GLN A CA 1
ATOM 803 C C . GLN A 1 103 ? -3.997 1.708 21.733 1.00 92.31 103 GLN A C 1
ATOM 805 O O . GLN A 1 103 ? -3.677 2.633 22.478 1.00 92.31 103 GLN A O 1
ATOM 810 N N . VAL A 1 104 ? -4.737 0.689 22.152 1.00 92.31 104 VAL A N 1
ATOM 811 C CA . VAL A 1 104 ? -5.182 0.468 23.528 1.00 92.31 104 VAL A CA 1
ATOM 812 C C . VAL A 1 104 ? -4.623 -0.868 24.003 1.00 92.31 104 VAL A C 1
ATOM 814 O O . VAL A 1 104 ? -4.661 -1.861 23.273 1.00 92.31 104 VAL A O 1
ATOM 817 N N . ALA A 1 105 ? -4.092 -0.899 25.226 1.00 92.44 105 ALA A N 1
ATOM 818 C CA . ALA A 1 105 ? -3.610 -2.134 25.833 1.00 92.44 105 ALA A CA 1
ATOM 819 C C . ALA A 1 105 ? -4.771 -3.125 26.009 1.00 92.44 105 ALA A C 1
ATOM 821 O O . ALA A 1 105 ? -5.829 -2.773 26.530 1.00 92.44 105 ALA A O 1
ATOM 822 N N . HIS A 1 106 ? -4.562 -4.369 25.592 1.00 90.94 106 HIS A N 1
ATOM 823 C CA . HIS A 1 106 ? -5.527 -5.450 25.725 1.00 90.94 106 HIS A CA 1
ATOM 824 C C . HIS A 1 106 ? -4.893 -6.615 26.474 1.00 90.94 106 HIS A C 1
ATOM 826 O O . HIS A 1 106 ? -3.743 -6.973 26.227 1.00 90.94 106 HIS A O 1
ATOM 832 N N . THR A 1 107 ? -5.640 -7.207 27.402 1.00 92.12 107 THR A N 1
ATOM 833 C CA . THR A 1 107 ? -5.243 -8.465 28.032 1.00 92.12 107 THR A CA 1
ATOM 834 C C . THR A 1 107 ? -5.590 -9.608 27.080 1.00 92.12 107 THR A C 1
ATOM 836 O O . THR A 1 107 ? -6.780 -9.820 26.845 1.00 92.12 107 THR A O 1
ATOM 839 N N . PRO A 1 108 ? -4.599 -10.354 26.557 1.00 92.50 108 PRO A N 1
ATOM 840 C CA . PRO A 1 108 ? -4.859 -11.452 25.639 1.00 92.50 108 PRO A CA 1
ATOM 841 C C . PRO A 1 108 ? -5.775 -12.504 26.261 1.00 92.50 108 PRO A C 1
ATOM 843 O O . PRO A 1 108 ? -5.620 -12.889 27.422 1.00 92.50 108 PRO A O 1
ATOM 846 N N . THR A 1 109 ? -6.701 -13.006 25.461 1.00 91.38 109 THR A N 1
ATOM 847 C CA . THR A 1 109 ? -7.600 -14.110 25.797 1.00 91.38 109 THR A CA 1
ATOM 848 C C . THR A 1 109 ? -7.387 -15.266 24.821 1.00 91.38 109 THR A C 1
ATOM 850 O O . THR A 1 109 ? -6.699 -15.127 23.811 1.00 91.38 109 THR A O 1
ATOM 853 N N . ALA A 1 110 ? -7.991 -16.426 25.092 1.00 92.00 110 ALA A N 1
ATOM 854 C CA . ALA A 1 110 ? -7.948 -17.547 24.150 1.00 92.00 110 ALA A CA 1
ATOM 855 C C . ALA A 1 110 ? -8.654 -17.222 22.816 1.00 92.00 110 ALA A C 1
ATOM 857 O O . ALA A 1 110 ? -8.350 -17.831 21.796 1.00 92.00 110 ALA A O 1
ATOM 858 N N . GLN A 1 111 ? -9.599 -16.277 22.832 1.00 89.06 111 GLN A N 1
ATOM 859 C CA . GLN A 1 111 ? -10.378 -15.847 21.670 1.00 89.06 111 GLN A CA 1
ATOM 860 C C . GLN A 1 111 ? -9.735 -14.659 20.940 1.00 89.06 111 GLN A C 1
ATOM 862 O O . GLN A 1 111 ? -9.864 -14.557 19.723 1.00 89.06 111 GLN A O 1
ATOM 867 N N . ASP A 1 112 ? -9.036 -13.784 21.665 1.00 88.38 112 ASP A N 1
ATOM 868 C CA . ASP A 1 112 ? -8.300 -12.639 21.124 1.00 88.38 112 ASP A CA 1
ATOM 869 C C . ASP A 1 112 ? -6.881 -12.607 21.719 1.00 88.38 112 ASP A C 1
ATOM 871 O O . ASP A 1 112 ? -6.689 -12.083 22.817 1.00 88.38 112 ASP A O 1
ATOM 875 N N . PRO A 1 113 ? -5.871 -13.172 21.033 1.00 90.88 113 PRO A N 1
ATOM 876 C CA . PRO A 1 113 ? -4.505 -13.247 21.547 1.00 90.88 113 PRO A CA 1
ATOM 877 C C . PRO A 1 113 ? -3.740 -11.915 21.448 1.00 90.88 113 PRO A C 1
ATOM 879 O O . PRO A 1 113 ? -2.553 -11.866 21.774 1.00 90.88 113 PRO A O 1
ATOM 882 N N . ARG A 1 114 ? -4.370 -10.835 20.967 1.00 89.94 114 ARG A N 1
ATOM 883 C CA . ARG A 1 114 ? -3.699 -9.546 20.772 1.00 89.94 114 ARG A CA 1
ATOM 884 C C . ARG A 1 114 ? -3.373 -8.890 22.112 1.00 89.94 114 ARG A C 1
ATOM 886 O O . ARG A 1 114 ? -4.176 -8.885 23.035 1.00 89.94 114 ARG A O 1
ATOM 893 N N . THR A 1 115 ? -2.201 -8.275 22.201 1.00 91.38 115 THR A N 1
ATOM 894 C CA . THR A 1 115 ? -1.799 -7.446 23.353 1.00 91.38 115 THR A CA 1
ATOM 895 C C . THR A 1 115 ? -2.182 -5.978 23.176 1.00 91.38 115 THR A C 1
ATOM 897 O O . THR A 1 115 ? -2.239 -5.225 24.148 1.00 91.38 115 THR A O 1
ATOM 900 N N . THR A 1 116 ? -2.457 -5.560 21.940 1.00 91.62 116 THR A N 1
ATOM 901 C CA . THR A 1 116 ? -2.883 -4.206 21.582 1.00 91.62 116 THR A CA 1
ATOM 902 C C . THR A 1 116 ? -4.043 -4.256 20.600 1.00 91.62 116 THR A C 1
ATOM 904 O O . THR A 1 116 ? -4.114 -5.106 19.709 1.00 91.62 116 THR A O 1
ATOM 907 N N . VAL A 1 117 ? -4.998 -3.350 20.783 1.00 92.94 117 VAL A N 1
ATOM 908 C CA . VAL A 1 117 ? -6.227 -3.284 19.988 1.00 92.94 117 VAL A CA 1
ATOM 909 C C . VAL A 1 117 ? -6.602 -1.837 19.697 1.00 92.94 117 VAL A C 1
ATOM 911 O O . VAL A 1 117 ? -6.098 -0.927 20.347 1.00 92.94 117 VAL A O 1
ATOM 914 N N . SER A 1 118 ? -7.488 -1.616 18.727 1.00 93.62 118 SER A N 1
ATOM 915 C CA . SER A 1 118 ? -8.016 -0.282 18.443 1.00 93.62 118 SER A CA 1
ATOM 916 C C . SER A 1 118 ? -9.070 0.153 19.463 1.00 93.62 118 SER A C 1
ATOM 918 O O . SER A 1 118 ? -9.683 -0.669 20.149 1.00 93.62 118 SER A O 1
ATOM 920 N N . GLN A 1 119 ? -9.279 1.466 19.557 1.00 93.31 119 GLN A N 1
ATOM 921 C CA . GLN A 1 119 ? -10.221 2.075 20.497 1.00 93.31 119 GLN A CA 1
ATOM 922 C C . GLN A 1 119 ? -11.661 1.581 20.292 1.00 93.31 119 GLN A C 1
ATOM 924 O O . GLN A 1 119 ? -12.118 1.390 19.162 1.00 93.31 119 GLN A O 1
ATOM 929 N N . GLN A 1 120 ? -12.400 1.419 21.390 1.00 94.44 120 GLN A N 1
ATOM 930 C CA . GLN A 1 120 ? -13.795 0.987 21.371 1.00 94.44 120 GLN A CA 1
ATOM 931 C C . GLN A 1 120 ? -14.728 2.171 21.073 1.00 94.44 120 GLN A C 1
ATOM 933 O O . GLN A 1 120 ? -14.786 3.136 21.838 1.00 94.44 120 GLN A O 1
ATOM 938 N N . LYS A 1 121 ? -15.523 2.100 19.995 1.00 94.88 121 LYS A N 1
ATOM 939 C CA . LYS A 1 121 ? -16.475 3.182 19.674 1.00 94.88 121 LYS A CA 1
ATOM 940 C C . LYS A 1 121 ? -17.640 3.228 20.648 1.00 94.88 121 LYS A C 1
ATOM 942 O O . LYS A 1 121 ? -18.178 4.303 20.890 1.00 94.88 121 LYS A O 1
ATOM 947 N N . LEU A 1 122 ? -18.002 2.082 21.220 1.00 95.31 122 LEU A N 1
ATOM 948 C CA . LEU A 1 122 ? -19.085 1.974 22.198 1.00 95.31 122 LEU A CA 1
ATOM 949 C C . LEU A 1 122 ? -18.772 2.717 23.508 1.00 95.31 122 LEU A C 1
ATOM 951 O O . LEU A 1 122 ? -19.684 3.234 24.143 1.00 95.31 122 LEU A O 1
ATOM 955 N N . GLU A 1 123 ? -17.496 2.825 23.892 1.00 93.19 123 GLU A N 1
ATOM 956 C CA . GLU A 1 123 ? -17.073 3.617 25.058 1.00 93.19 123 GLU A CA 1
ATOM 957 C C . GLU A 1 123 ? -17.150 5.121 24.772 1.00 93.19 123 GLU A C 1
ATOM 959 O O . GLU A 1 123 ? -17.529 5.911 25.635 1.00 93.19 123 GLU A O 1
ATOM 964 N N . LYS A 1 124 ? -16.831 5.515 23.534 1.00 92.81 124 LYS A N 1
ATOM 965 C CA . LYS A 1 124 ? -16.896 6.906 23.076 1.00 92.81 124 LYS A CA 1
ATOM 966 C C . LYS A 1 124 ? -18.333 7.389 22.868 1.00 92.81 124 LYS A C 1
ATOM 968 O O . LYS A 1 124 ? -18.624 8.554 23.132 1.00 92.81 124 LYS A O 1
ATOM 973 N N . ASP A 1 125 ? -19.221 6.517 22.395 1.00 96.00 125 ASP A N 1
ATOM 974 C CA . ASP A 1 125 ? -20.650 6.797 22.244 1.00 96.00 125 ASP A CA 1
ATOM 975 C C . ASP A 1 125 ? -21.513 5.638 22.779 1.00 96.00 125 ASP A C 1
ATOM 977 O O . ASP A 1 125 ? -21.917 4.749 22.019 1.00 96.00 125 ASP A O 1
ATOM 981 N N . PRO A 1 126 ? -21.868 5.667 24.079 1.00 95.94 126 PRO A N 1
ATOM 982 C CA . PRO A 1 126 ? -22.677 4.622 24.709 1.00 95.94 126 PRO A CA 1
ATOM 983 C C . PRO A 1 126 ? -24.073 4.444 24.100 1.00 95.94 126 PRO A C 1
ATOM 985 O O . PRO A 1 126 ? -24.700 3.402 24.285 1.00 95.94 126 PRO A O 1
ATOM 988 N N . ARG A 1 127 ? -24.581 5.427 23.341 1.00 97.12 127 ARG A N 1
ATOM 989 C CA . ARG A 1 127 ? -25.891 5.322 22.675 1.00 97.12 127 ARG A CA 1
ATOM 990 C C . ARG A 1 127 ? -25.891 4.244 21.593 1.00 97.12 127 ARG A C 1
ATOM 992 O O . ARG A 1 127 ? -26.944 3.670 21.325 1.00 97.12 127 ARG A O 1
ATOM 999 N N . LEU A 1 128 ? -24.726 3.941 21.009 1.00 96.69 128 LEU A N 1
ATOM 1000 C CA . LEU A 1 128 ? -24.565 2.886 20.005 1.00 96.69 128 LEU A CA 1
ATOM 1001 C C . LEU A 1 128 ? -24.946 1.506 20.555 1.00 96.69 128 LEU A C 1
ATOM 1003 O O . LEU A 1 128 ? -25.534 0.703 19.834 1.00 96.69 128 LEU A O 1
ATOM 1007 N N . VAL A 1 129 ? -24.700 1.261 21.846 1.00 97.06 129 VAL A N 1
ATOM 1008 C CA . VAL A 1 129 ? -25.105 0.019 22.522 1.00 97.06 129 VAL A CA 1
ATOM 1009 C C . VAL A 1 129 ? -26.628 -0.127 22.508 1.00 97.06 129 VAL A C 1
ATOM 1011 O O . VAL A 1 129 ? -27.145 -1.182 22.149 1.00 97.06 129 VAL A O 1
ATOM 1014 N N . THR A 1 130 ? -27.352 0.945 22.841 1.00 97.00 130 THR A N 1
ATOM 1015 C CA . THR A 1 130 ? -28.823 0.955 22.843 1.00 97.00 130 THR A CA 1
ATOM 1016 C C . THR A 1 130 ? -29.391 0.850 21.430 1.00 97.00 130 THR A C 1
ATOM 1018 O O . THR A 1 130 ? -30.321 0.086 21.195 1.00 97.00 130 THR A O 1
ATOM 1021 N N . MET A 1 131 ? -28.832 1.597 20.474 1.00 96.94 131 MET A N 1
ATOM 1022 C CA . MET A 1 131 ? -29.308 1.599 19.086 1.00 96.94 131 MET A CA 1
ATOM 1023 C C . MET A 1 131 ? -29.170 0.232 18.410 1.00 96.94 131 MET A C 1
ATOM 1025 O O . MET A 1 131 ? -30.002 -0.121 17.576 1.00 96.94 131 MET A O 1
ATOM 1029 N N . TRP A 1 132 ? -28.133 -0.532 18.757 1.00 97.62 132 TRP A N 1
ATOM 1030 C CA . TRP A 1 132 ? -27.851 -1.845 18.174 1.00 97.62 132 TRP A CA 1
ATOM 1031 C C . TRP A 1 132 ? -28.189 -3.006 19.105 1.00 97.62 132 TRP A C 1
ATOM 1033 O O . TRP A 1 132 ? -27.686 -4.113 18.915 1.00 97.62 132 TRP A O 1
ATOM 1043 N N . GLN A 1 133 ? -29.042 -2.774 20.104 1.00 97.00 133 GLN A N 1
ATOM 1044 C CA . GLN A 1 133 ? -29.434 -3.805 21.055 1.00 97.00 133 GLN A CA 1
ATOM 1045 C C . GLN A 1 133 ? -29.971 -5.046 20.323 1.00 97.00 133 GLN A C 1
ATOM 1047 O O . GLN A 1 133 ? -30.876 -4.962 19.493 1.00 97.00 133 GLN A O 1
ATOM 1052 N N . GLY A 1 134 ? -29.393 -6.208 20.636 1.00 96.31 134 GLY A N 1
ATOM 1053 C CA . GLY A 1 134 ? -29.712 -7.481 19.981 1.00 96.31 134 GLY A CA 1
ATOM 1054 C C . GLY A 1 134 ? -28.811 -7.844 18.793 1.00 96.31 134 GLY A C 1
ATOM 1055 O O . GLY A 1 134 ? -28.981 -8.923 18.231 1.00 96.31 134 GLY A O 1
ATOM 1056 N N . TYR A 1 135 ? -27.834 -7.004 18.435 1.00 96.50 135 TYR A N 1
ATOM 1057 C CA . TYR A 1 135 ? -26.835 -7.279 17.396 1.00 96.50 135 TYR A CA 1
ATOM 1058 C C . TYR A 1 135 ? -25.423 -7.378 17.980 1.00 96.50 135 TYR A C 1
ATOM 1060 O O . TYR A 1 135 ? -25.101 -6.738 18.975 1.00 96.50 135 TYR A O 1
ATOM 1068 N N . ALA A 1 136 ? -24.531 -8.123 17.319 1.00 95.44 136 ALA A N 1
ATOM 1069 C CA . ALA A 1 136 ? -23.137 -8.266 17.758 1.00 95.44 136 ALA A CA 1
ATOM 1070 C C . ALA A 1 136 ? -22.384 -6.921 17.854 1.00 95.44 136 ALA A C 1
ATOM 1072 O O . ALA A 1 136 ? -21.483 -6.773 18.677 1.00 95.44 136 ALA A O 1
ATOM 1073 N N . PHE A 1 137 ? -22.797 -5.914 17.077 1.00 95.56 137 PHE A N 1
ATOM 1074 C CA . PHE A 1 137 ? -22.222 -4.566 17.121 1.00 95.56 137 PHE A CA 1
ATOM 1075 C C . PHE A 1 137 ? -22.461 -3.833 18.447 1.00 95.56 137 PHE A C 1
ATOM 1077 O O . PHE A 1 137 ? -21.710 -2.915 18.756 1.00 95.56 137 PHE A O 1
ATOM 1084 N N . SER A 1 138 ? -23.464 -4.222 19.249 1.00 96.12 138 SER A N 1
ATOM 1085 C CA . SER A 1 138 ? -23.633 -3.672 20.602 1.00 96.12 138 SER A CA 1
ATOM 1086 C C . SER A 1 138 ? -22.672 -4.290 21.624 1.00 96.12 138 SER A C 1
ATOM 1088 O O . SER A 1 138 ? -22.684 -3.873 22.779 1.00 96.12 138 SER A O 1
ATOM 1090 N N . ILE A 1 139 ? -21.892 -5.304 21.229 1.00 93.69 139 ILE A N 1
ATOM 1091 C CA . ILE A 1 139 ? -20.916 -6.001 22.078 1.00 93.69 139 ILE A CA 1
ATOM 1092 C C . ILE A 1 139 ? -19.498 -5.525 21.753 1.00 93.69 139 ILE A C 1
ATOM 1094 O O . ILE A 1 139 ? -18.755 -5.171 22.664 1.00 93.69 139 ILE A O 1
ATOM 1098 N N . ASP A 1 140 ? -19.122 -5.501 20.470 1.00 93.38 140 ASP A N 1
ATOM 1099 C CA . ASP A 1 140 ? -17.795 -5.051 20.041 1.00 93.38 140 ASP A CA 1
ATOM 1100 C C . ASP A 1 140 ? -17.867 -4.278 18.719 1.00 93.38 140 ASP A C 1
ATOM 1102 O O . ASP A 1 140 ? -18.328 -4.797 17.699 1.00 93.38 140 ASP A O 1
ATOM 1106 N N . TYR A 1 141 ? -17.404 -3.025 18.732 1.00 95.44 141 TYR A N 1
ATOM 1107 C CA . TYR A 1 141 ? -17.322 -2.189 17.540 1.00 95.44 141 TYR A CA 1
ATOM 1108 C C . TYR A 1 141 ? -16.187 -1.164 17.648 1.00 95.44 141 TYR A C 1
ATOM 1110 O O . TYR A 1 141 ? -16.349 -0.047 18.143 1.00 95.44 141 TYR A O 1
ATOM 1118 N N . ARG A 1 142 ? -15.005 -1.544 17.164 1.00 93.81 142 ARG A N 1
ATOM 1119 C CA . ARG A 1 142 ? -13.776 -0.759 17.338 1.00 93.81 142 ARG A CA 1
ATOM 1120 C C . ARG A 1 142 ? -13.475 0.148 16.150 1.00 93.81 142 ARG A C 1
ATOM 1122 O O . ARG A 1 142 ? -14.017 -0.017 15.056 1.00 93.81 142 ARG A O 1
ATOM 1129 N N . GLU A 1 143 ? -12.600 1.124 16.369 1.00 94.12 143 GLU A N 1
ATOM 1130 C CA . GLU A 1 143 ? -12.023 1.927 15.290 1.00 94.12 143 GLU A CA 1
ATOM 1131 C C . GLU A 1 143 ? -11.298 1.033 14.266 1.00 94.12 143 GLU A C 1
ATOM 1133 O O . GLU A 1 143 ? -10.702 0.014 14.643 1.00 94.12 143 GLU A O 1
ATOM 1138 N N . PRO A 1 144 ? -11.377 1.369 12.964 1.00 91.88 144 PRO A N 1
ATOM 1139 C CA . PRO A 1 144 ? -10.713 0.601 11.924 1.00 91.88 144 PRO A CA 1
ATOM 1140 C C . PRO A 1 144 ? -9.191 0.714 12.057 1.00 91.88 144 PRO A C 1
ATOM 1142 O O . PRO A 1 144 ? -8.664 1.698 12.572 1.00 91.88 144 PRO A O 1
ATOM 1145 N N . ARG A 1 145 ? -8.489 -0.299 11.547 1.00 91.38 145 ARG A N 1
ATOM 1146 C CA . ARG A 1 145 ? -7.024 -0.357 11.468 1.00 91.38 145 ARG A CA 1
ATOM 1147 C C . ARG A 1 145 ? -6.579 -0.603 10.027 1.00 91.38 145 ARG A C 1
ATOM 1149 O O . ARG A 1 145 ? -7.423 -0.783 9.146 1.00 91.38 145 ARG A O 1
ATOM 1156 N N . GLY A 1 146 ? -5.266 -0.611 9.807 1.00 90.19 146 GLY A N 1
ATOM 1157 C CA . GLY A 1 146 ? -4.687 -1.024 8.534 1.00 90.19 146 GLY A CA 1
ATOM 1158 C C . GLY A 1 146 ? -5.098 -2.443 8.129 1.00 90.19 146 GLY A C 1
ATOM 1159 O O . GLY A 1 146 ? -5.631 -3.214 8.929 1.00 90.19 146 GLY A O 1
ATOM 1160 N N . HIS A 1 147 ? -4.925 -2.753 6.847 1.00 89.00 147 HIS A N 1
ATOM 1161 C CA . HIS A 1 147 ? -5.460 -3.980 6.257 1.00 89.00 147 HIS A CA 1
ATOM 1162 C C . HIS A 1 147 ? -4.750 -5.251 6.725 1.00 89.00 147 HIS A C 1
ATOM 1164 O O . HIS A 1 147 ? -5.394 -6.297 6.795 1.00 89.00 147 HIS A O 1
ATOM 1170 N N . TYR A 1 148 ? -3.450 -5.157 6.996 1.00 83.12 148 TYR A N 1
ATOM 1171 C CA . TYR A 1 148 ? -2.640 -6.238 7.550 1.00 83.12 148 TYR A CA 1
ATOM 1172 C C . TYR A 1 148 ? -2.892 -6.314 9.064 1.00 83.12 148 TYR A C 1
ATOM 1174 O O . TYR A 1 148 ? -3.359 -7.353 9.588 1.00 83.12 148 TYR A O 1
#

Secondary structure (DSSP, 8-state):
-------------------------HHHHHHHHHHHHHHHHHHHHHHHHHHHHHHHHHHHHT-SS---S---TT---HHHHTTT-HHHHHHHHHTTS--GGGEEE----SS---SEEEPBHHHH-THHHHHTTTSGGGT--BPP----

Sequence (148 aa):
MSDNEPGTQGSTPGSTHGAEATLRPRRRRRGLVWAFLVGGALVTFVIATLLVSIVQRKAEDRSTFVKVADLSETTFEPSVWGRNFPPEYEGWKATEQMEPRDQVAHTPTAQDPRTTVSQQKLEKDPRLVTMWQGYAFSIDYREPRGHY

Radius of gyration: 49.56 Å; chains: 1; bounding box: 106×66×141 Å